Protein AF-A0A9X0CUS2-F1 (afdb_monomer)

Solvent-accessible surface area (backbone atoms only — not comparable to full-atom values): 5191 Å² total; per-residue (Å²): 139,84,83,80,81,76,80,80,75,80,77,75,59,68,82,80,76,56,94,77,85,84,69,72,46,42,51,72,32,61,52,59,67,72,46,92,63,90,76,56,60,68,61,53,49,51,51,52,56,58,50,62,72,68,70,61,52,32,44,46,50,53,70,92,67,57,88,75,90,57,81,75,51,77,66,39,100

pLDDT: mean 72.15, std 13.62, range [42.81, 88.81]

Foldseek 3Di:
DDDPPDPDDPPDDPVVVDPDDADAACCQPPVCVPDPDDDQLVVSVVVVVVVVVPPHQWYDHDPVSPPDPPPPVNTRD

Mean predicted aligned error: 12.43 Å

InterPro domains:
  IPR000891 Pyruvate carboxyltransferase [PF00682] (20-64)
  IPR013785 Aldolase-type TIM barrel [G3DSA:3.20.20.70] (17-73)
  IPR043594 HMG-CoA lyase [PTHR42738] (7-63)

Structure (mmCIF, N/CA/C/O backbone):
data_AF-A0A9X0CUS2-F1
#
_entry.id   AF-A0A9X0CUS2-F1
#
loop_
_atom_site.group_PDB
_atom_site.id
_atom_site.type_symbol
_atom_site.label_atom_id
_atom_site.label_alt_id
_atom_site.label_comp_id
_atom_site.label_asym_id
_atom_site.label_entity_id
_atom_site.label_seq_id
_atom_site.pdbx_PDB_ins_code
_atom_site.Cartn_x
_atom_site.Cartn_y
_atom_site.Cartn_z
_atom_site.occupancy
_atom_site.B_iso_or_equiv
_atom_site.auth_seq_id
_atom_site.auth_comp_id
_atom_site.auth_asym_id
_atom_site.auth_atom_id
_atom_site.pdbx_PDB_model_num
ATOM 1 N N . MET A 1 1 ? 10.088 21.088 54.688 1.00 42.81 1 MET A N 1
ATOM 2 C CA . MET A 1 1 ? 9.141 20.067 54.185 1.00 42.81 1 MET A CA 1
ATOM 3 C C . MET A 1 1 ? 8.444 20.613 52.944 1.00 42.81 1 MET A C 1
ATOM 5 O O . MET A 1 1 ? 7.529 21.412 53.085 1.00 42.81 1 MET A O 1
ATOM 9 N N . ILE A 1 2 ? 8.895 20.254 51.740 1.00 43.12 2 ILE A N 1
ATOM 10 C CA . ILE A 1 2 ? 8.231 20.656 50.489 1.00 43.12 2 ILE A CA 1
ATOM 11 C C . ILE A 1 2 ? 7.292 19.510 50.096 1.00 43.12 2 ILE A C 1
ATOM 13 O O . ILE A 1 2 ? 7.749 18.399 49.842 1.00 43.12 2 ILE A O 1
ATOM 17 N N . ARG A 1 3 ? 5.975 19.753 50.122 1.00 47.50 3 ARG A N 1
ATOM 18 C CA . ARG A 1 3 ? 4.963 18.796 49.652 1.00 47.50 3 ARG A CA 1
ATOM 19 C C . ARG A 1 3 ? 4.966 18.797 48.124 1.00 47.50 3 ARG A C 1
ATOM 21 O O . ARG A 1 3 ? 4.425 19.710 47.507 1.00 47.50 3 ARG A O 1
ATOM 28 N N . THR A 1 4 ? 5.570 17.785 47.515 1.00 51.03 4 THR A N 1
ATOM 29 C CA . THR A 1 4 ? 5.498 17.567 46.068 1.00 51.03 4 THR A CA 1
ATOM 30 C C . THR A 1 4 ? 4.076 17.138 45.702 1.00 51.03 4 THR A C 1
ATOM 32 O O . THR A 1 4 ? 3.666 16.011 45.969 1.00 51.03 4 THR A O 1
ATOM 35 N N . SER A 1 5 ? 3.297 18.057 45.131 1.00 60.28 5 SER A N 1
ATOM 36 C CA . SER A 1 5 ? 1.986 17.754 44.555 1.00 60.28 5 SER A CA 1
ATOM 37 C C . SER A 1 5 ? 2.187 16.963 43.263 1.00 60.28 5 SER A C 1
ATOM 39 O O . SER A 1 5 ? 2.554 17.521 42.227 1.00 60.28 5 SER A O 1
ATOM 41 N N . LEU A 1 6 ? 1.998 15.645 43.336 1.00 59.66 6 LEU A N 1
ATOM 42 C CA . LEU A 1 6 ? 1.953 14.780 42.163 1.00 59.66 6 LEU A CA 1
ATOM 43 C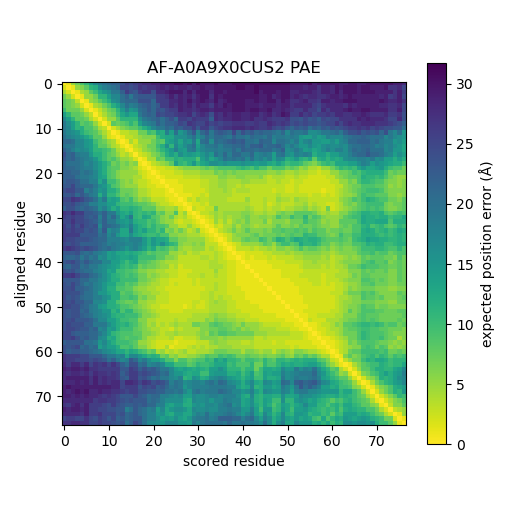 C . LEU A 1 6 ? 0.655 15.082 41.406 1.00 59.66 6 LEU A C 1
ATOM 45 O O . LEU A 1 6 ? -0.431 14.696 41.836 1.00 59.66 6 LEU A O 1
ATOM 49 N N . ARG A 1 7 ? 0.756 15.789 40.274 1.00 60.50 7 ARG A N 1
ATOM 50 C CA . ARG A 1 7 ? -0.355 15.909 39.324 1.00 60.50 7 ARG A CA 1
ATOM 51 C C . ARG A 1 7 ? -0.663 14.515 38.785 1.00 60.50 7 ARG A C 1
ATOM 53 O O . ARG A 1 7 ? 0.121 13.942 38.032 1.00 60.50 7 ARG A O 1
ATOM 60 N N . GLN A 1 8 ? -1.799 13.973 39.198 1.00 63.28 8 GLN A N 1
ATOM 61 C CA . GLN A 1 8 ? -2.308 12.687 38.748 1.00 63.28 8 GLN A CA 1
ATOM 62 C C . GLN A 1 8 ? -2.771 12.831 37.289 1.00 63.28 8 GLN A C 1
ATOM 64 O O . GLN A 1 8 ? -3.876 13.296 37.014 1.00 63.28 8 GLN A O 1
ATOM 69 N N . PHE A 1 9 ? -1.910 12.483 36.331 1.00 64.19 9 PHE A N 1
ATOM 70 C CA . PHE A 1 9 ? -2.332 12.322 34.943 1.00 64.19 9 PHE A CA 1
ATOM 71 C C . PHE A 1 9 ? -3.205 11.067 34.862 1.00 64.19 9 PHE A C 1
ATOM 73 O O . PHE A 1 9 ? -2.713 9.948 34.968 1.00 64.19 9 PHE A O 1
ATOM 80 N N . SER A 1 10 ? -4.517 11.258 34.719 1.00 69.62 10 SER A N 1
ATOM 81 C CA . SER A 1 10 ? -5.451 10.172 34.426 1.00 69.62 10 SER A CA 1
ATOM 82 C C . SER A 1 10 ? -5.148 9.635 33.025 1.00 69.62 10 SER A C 1
ATOM 84 O O . SER A 1 10 ? -5.528 10.233 32.018 1.00 69.62 10 SER A O 1
ATOM 86 N N . SER A 1 11 ? -4.409 8.530 32.950 1.00 70.31 11 SER A N 1
ATOM 87 C CA . SER A 1 11 ? -4.120 7.832 31.701 1.00 70.31 11 SER A CA 1
ATOM 88 C C . SER A 1 11 ? -5.348 7.029 31.276 1.00 70.31 11 SER A C 1
ATOM 90 O O . SER A 1 11 ? -5.496 5.851 31.597 1.00 70.31 11 SER A O 1
ATOM 92 N N . LYS A 1 12 ? -6.271 7.667 30.548 1.00 73.00 12 LYS A N 1
ATOM 93 C CA . LYS A 1 12 ? -7.332 6.918 29.864 1.00 73.00 12 LYS A CA 1
ATOM 94 C C . LYS A 1 12 ? -6.692 5.869 28.941 1.00 73.00 12 LYS A C 1
ATOM 96 O O . LYS A 1 12 ? -5.800 6.226 28.168 1.00 73.00 12 LYS A O 1
ATOM 101 N N . PRO A 1 13 ? -7.128 4.599 28.992 1.00 72.88 13 PRO A N 1
ATOM 102 C CA . PRO A 1 13 ? -6.605 3.571 28.106 1.00 72.88 13 PRO A CA 1
ATOM 103 C C . PRO A 1 13 ? -6.962 3.897 26.649 1.00 72.88 13 PRO A C 1
ATOM 105 O O . PRO A 1 13 ? -8.063 4.365 26.358 1.00 72.88 13 PRO A O 1
ATOM 108 N N . ILE A 1 14 ? -6.034 3.630 25.723 1.00 72.06 14 ILE A N 1
ATOM 109 C CA . ILE A 1 14 ? -6.171 3.918 24.278 1.00 72.06 14 ILE A CA 1
ATOM 110 C C . ILE A 1 14 ? -7.455 3.308 23.691 1.00 72.06 14 ILE A C 1
ATOM 112 O O . ILE A 1 14 ? -8.096 3.919 22.833 1.00 72.06 14 ILE A O 1
ATOM 116 N N . SER A 1 15 ? -7.888 2.160 24.222 1.00 71.69 15 SER A N 1
ATOM 117 C CA . SER A 1 15 ? -9.137 1.481 23.856 1.00 71.69 15 SER A CA 1
ATOM 118 C C . SER A 1 15 ? -10.401 2.327 24.063 1.00 71.69 15 SER A C 1
ATOM 120 O O . SER A 1 15 ? -11.411 2.074 23.415 1.00 71.69 15 SER A O 1
ATOM 122 N N . GLN A 1 16 ? -10.361 3.343 24.932 1.00 76.19 16 GLN A N 1
ATOM 123 C CA . GLN A 1 16 ? -11.479 4.260 25.190 1.00 76.19 16 GLN A CA 1
ATOM 124 C C . GLN A 1 16 ? -11.385 5.580 24.409 1.00 76.19 16 GLN A C 1
ATOM 126 O O . GLN A 1 16 ? -12.312 6.389 24.471 1.00 76.19 16 GLN A O 1
ATOM 131 N N . LEU A 1 17 ? -10.288 5.816 23.683 1.00 75.12 17 LEU A N 1
ATOM 132 C CA . LEU A 1 17 ? -10.051 7.055 22.933 1.00 75.12 17 LEU A CA 1
ATOM 133 C C . LEU A 1 17 ? -10.379 6.915 21.441 1.00 75.12 17 LEU A C 1
ATOM 135 O O . LEU A 1 17 ? -10.830 7.881 20.829 1.00 75.12 17 LEU A O 1
ATOM 139 N N . VAL A 1 18 ? -10.192 5.727 20.856 1.00 80.50 18 VAL A N 1
ATOM 140 C CA . VAL A 1 18 ? -10.303 5.520 19.403 1.00 80.50 18 VAL A CA 1
ATOM 141 C C . VAL A 1 18 ? -11.347 4.449 19.092 1.00 80.50 18 VAL A C 1
ATOM 143 O O . VAL A 1 18 ? -11.164 3.279 19.406 1.00 80.50 18 VAL A O 1
ATOM 146 N N . LYS A 1 19 ? -12.458 4.849 18.460 1.00 82.19 19 LYS A N 1
ATOM 147 C CA . LYS A 1 19 ? -13.579 3.949 18.113 1.00 82.19 19 LYS A CA 1
ATOM 148 C C . LYS A 1 19 ? -13.434 3.275 16.746 1.00 82.19 19 LYS A C 1
ATOM 150 O O . LYS A 1 19 ? -14.097 2.279 16.482 1.00 82.19 19 LYS A O 1
ATOM 155 N N . LYS A 1 20 ? -12.618 3.847 15.858 1.00 82.25 20 LYS A N 1
ATOM 156 C CA . LYS A 1 20 ? -12.392 3.363 14.493 1.00 82.25 20 LYS A CA 1
ATOM 157 C C . LYS A 1 20 ? -10.993 3.767 14.045 1.00 82.25 20 LYS A C 1
ATOM 159 O O . LYS A 1 20 ? -10.588 4.905 14.265 1.00 82.25 20 LYS A O 1
ATOM 164 N N . VAL A 1 21 ? -10.290 2.843 13.403 1.00 82.94 21 VAL A N 1
ATOM 165 C CA . VAL A 1 21 ? -8.977 3.073 12.794 1.00 82.94 21 VAL A CA 1
ATOM 166 C C . VAL A 1 21 ? -9.144 2.992 11.281 1.00 82.94 21 VAL A C 1
ATOM 168 O O . VAL A 1 21 ? -9.828 2.096 10.786 1.00 82.94 21 VAL A O 1
ATOM 171 N N . LYS A 1 22 ? -8.557 3.944 10.551 1.00 84.81 22 LYS A N 1
ATOM 172 C CA . LYS A 1 22 ? -8.435 3.883 9.091 1.00 84.81 22 LYS A CA 1
ATOM 173 C C . LYS A 1 22 ? -7.014 3.442 8.764 1.00 84.81 22 LYS A C 1
ATOM 175 O O . LYS A 1 22 ? -6.069 4.104 9.180 1.00 84.81 22 LYS A O 1
ATOM 180 N N . ILE A 1 23 ? -6.886 2.345 8.028 1.00 85.06 23 ILE A N 1
ATOM 181 C CA . ILE A 1 23 ? -5.609 1.898 7.472 1.00 85.06 23 ILE A CA 1
ATOM 182 C C . ILE A 1 23 ? -5.492 2.508 6.073 1.00 85.06 23 ILE A C 1
ATOM 184 O O . ILE A 1 23 ? -6.435 2.422 5.284 1.00 85.06 23 ILE A O 1
ATOM 188 N N . VAL A 1 24 ? -4.370 3.175 5.812 1.00 87.94 24 VAL A N 1
ATOM 189 C CA . VAL A 1 24 ? -4.045 3.786 4.519 1.00 87.94 24 VAL A CA 1
ATOM 190 C C . VAL A 1 24 ? -2.718 3.208 4.062 1.00 87.94 24 VAL A C 1
ATOM 192 O O . VAL A 1 24 ? -1.705 3.39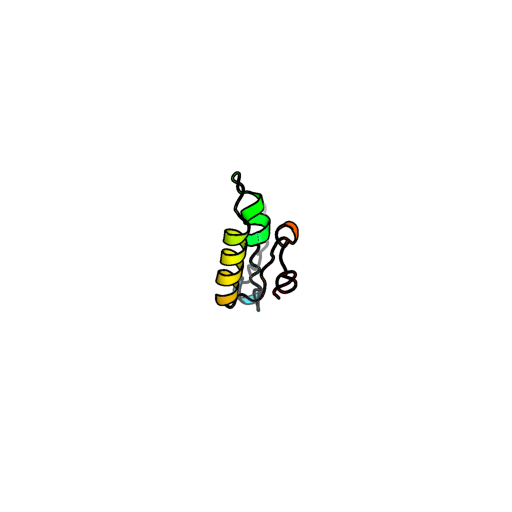8 4.733 1.00 87.94 24 VAL A O 1
ATOM 195 N N . GLU A 1 25 ? -2.739 2.487 2.947 1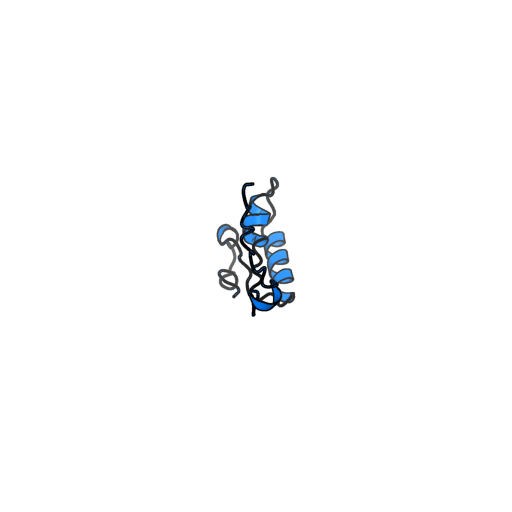.00 88.81 25 GLU A N 1
ATOM 196 C CA . GLU A 1 25 ? -1.540 1.908 2.353 1.00 88.81 25 GLU A CA 1
ATOM 197 C C . GLU A 1 25 ? -0.881 2.920 1.416 1.00 88.81 25 GLU A C 1
ATOM 199 O O . GLU A 1 25 ? -1.507 3.401 0.473 1.00 88.81 25 GLU A O 1
ATOM 204 N N . VAL A 1 26 ? 0.384 3.245 1.680 1.00 87.94 26 VAL A N 1
ATOM 205 C CA . VAL A 1 26 ? 1.157 4.258 0.937 1.00 87.94 26 VAL A CA 1
ATOM 206 C C . VAL A 1 26 ? 2.423 3.683 0.296 1.00 87.94 26 VAL A C 1
ATOM 208 O O . VAL A 1 26 ? 3.157 4.403 -0.379 1.00 87.94 26 VAL A O 1
ATOM 211 N N . GLY A 1 27 ? 2.690 2.384 0.455 1.00 85.50 27 GLY A N 1
ATOM 212 C CA . GLY A 1 27 ? 3.817 1.666 -0.139 1.00 85.50 27 GLY A CA 1
ATOM 213 C C . GLY A 1 27 ? 3.927 1.802 -1.664 1.00 85.50 27 GLY A C 1
ATOM 214 O O . GLY A 1 27 ? 5.035 2.051 -2.149 1.00 85.50 27 GLY A O 1
ATOM 215 N N . PRO A 1 28 ? 2.824 1.745 -2.442 1.00 82.38 28 PRO A N 1
ATOM 216 C CA . PRO A 1 28 ? 2.863 1.975 -3.891 1.00 82.38 28 PRO A CA 1
ATOM 217 C C . PRO A 1 28 ? 3.311 3.386 -4.296 1.00 82.38 28 PRO A C 1
ATOM 219 O O . PRO A 1 28 ? 3.755 3.594 -5.428 1.00 82.38 28 PRO A O 1
ATOM 222 N N . ARG A 1 29 ? 3.196 4.362 -3.390 1.00 81.81 29 ARG A N 1
ATOM 223 C CA . ARG A 1 29 ? 3.626 5.745 -3.595 1.00 81.81 29 ARG A CA 1
ATOM 224 C C . ARG A 1 29 ? 4.992 5.998 -2.961 1.00 81.81 29 ARG A C 1
ATOM 226 O O . ARG A 1 29 ? 5.969 6.128 -3.692 1.00 81.81 29 ARG A O 1
ATOM 233 N N . ASP A 1 30 ? 5.054 6.076 -1.636 1.00 76.38 30 ASP A N 1
ATOM 234 C CA . ASP A 1 30 ? 6.238 6.524 -0.894 1.00 76.38 30 ASP A CA 1
ATOM 235 C C . ASP A 1 30 ? 7.264 5.392 -0.739 1.00 76.38 30 ASP A C 1
ATOM 237 O O . ASP A 1 30 ? 8.470 5.623 -0.804 1.00 76.38 30 ASP A O 1
ATOM 241 N N . GLY A 1 31 ? 6.797 4.144 -0.612 1.00 79.56 31 GLY A N 1
ATOM 242 C CA . GLY A 1 31 ? 7.675 2.975 -0.511 1.00 79.56 31 GLY A CA 1
ATOM 243 C C . GLY A 1 31 ? 8.538 2.791 -1.761 1.00 79.56 31 GLY A C 1
ATOM 244 O O . GLY A 1 31 ? 9.753 2.644 -1.664 1.00 79.56 31 GLY A O 1
ATOM 245 N N . LEU A 1 32 ? 7.928 2.883 -2.946 1.00 78.12 32 LEU A N 1
ATOM 246 C CA . LEU A 1 32 ? 8.634 2.747 -4.225 1.00 78.12 32 LEU A CA 1
ATOM 247 C C . LEU A 1 32 ? 9.454 3.981 -4.626 1.00 78.12 32 LEU A C 1
ATOM 249 O O . LEU A 1 32 ? 10.321 3.863 -5.490 1.00 78.12 32 LEU A O 1
ATOM 253 N N . GLN A 1 33 ? 9.195 5.151 -4.036 1.00 69.50 33 GLN A N 1
ATOM 254 C CA . GLN A 1 33 ? 10.023 6.346 -4.242 1.00 69.50 33 GLN A CA 1
ATOM 255 C C . GLN A 1 33 ? 11.381 6.244 -3.539 1.00 69.50 33 GLN A C 1
ATOM 257 O O . GLN A 1 33 ? 12.353 6.816 -4.024 1.00 69.50 33 GLN A O 1
ATOM 262 N N . ASN A 1 34 ? 11.454 5.502 -2.432 1.00 73.75 34 ASN A N 1
ATOM 263 C CA . ASN A 1 34 ? 12.688 5.320 -1.665 1.00 73.75 34 ASN A CA 1
ATOM 264 C C . ASN A 1 34 ? 13.579 4.184 -2.191 1.00 73.75 34 ASN A C 1
ATOM 266 O O . ASN A 1 34 ? 14.688 3.993 -1.690 1.00 73.75 34 ASN A O 1
ATOM 270 N N . GLU A 1 35 ? 13.126 3.434 -3.197 1.00 77.62 35 GLU A N 1
ATOM 271 C CA . GLU A 1 35 ? 13.919 2.366 -3.796 1.00 77.62 35 GLU A CA 1
ATOM 272 C C . GLU A 1 35 ? 14.963 2.952 -4.755 1.00 77.62 35 GLU A C 1
ATOM 274 O O . GLU A 1 35 ? 14.651 3.716 -5.668 1.00 77.62 35 GLU A O 1
ATOM 279 N N . THR A 1 36 ? 16.230 2.579 -4.565 1.00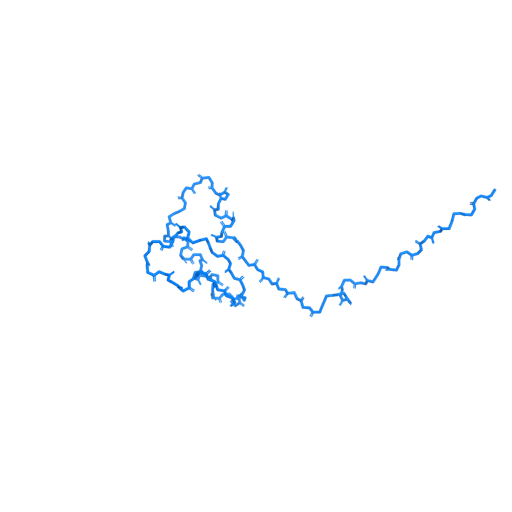 74.62 36 THR A N 1
ATOM 280 C CA . THR A 1 36 ? 17.335 3.105 -5.388 1.00 74.62 36 THR A CA 1
ATOM 281 C C . THR A 1 36 ? 17.288 2.550 -6.814 1.00 74.62 36 THR A C 1
ATOM 283 O O . THR A 1 36 ? 17.811 3.153 -7.751 1.00 74.62 36 THR A O 1
ATOM 286 N N . ARG A 1 37 ? 16.669 1.378 -6.995 1.00 80.25 37 ARG A N 1
ATOM 287 C CA . ARG A 1 37 ? 16.499 0.729 -8.296 1.00 80.25 37 ARG A CA 1
ATOM 288 C C . ARG A 1 37 ? 15.206 1.183 -8.963 1.00 80.25 37 ARG A C 1
ATOM 290 O O . ARG A 1 37 ? 14.145 1.226 -8.348 1.00 80.25 37 ARG A O 1
ATOM 297 N N . ILE A 1 38 ? 15.275 1.427 -10.271 1.00 78.44 38 ILE A N 1
ATOM 298 C CA . ILE A 1 38 ? 14.081 1.697 -11.073 1.00 78.44 38 ILE A CA 1
ATOM 299 C C . ILE A 1 38 ? 13.229 0.427 -11.112 1.00 78.44 38 ILE A C 1
ATOM 301 O O . ILE A 1 38 ? 13.568 -0.550 -11.777 1.00 78.44 38 ILE A O 1
ATOM 305 N N . VAL A 1 39 ? 12.104 0.452 -10.402 1.00 80.50 39 VAL A N 1
ATOM 306 C CA . VAL A 1 39 ? 11.116 -0.627 -10.454 1.00 80.50 39 VAL A CA 1
ATOM 307 C C . VAL A 1 39 ? 10.300 -0.496 -11.753 1.00 80.50 39 VAL A C 1
ATOM 309 O O . VAL A 1 39 ? 9.744 0.586 -11.996 1.00 80.50 39 VAL A O 1
ATOM 312 N N . PRO A 1 40 ? 10.203 -1.556 -12.583 1.00 83.81 40 PRO A N 1
ATOM 313 C CA . PRO A 1 40 ? 9.400 -1.552 -13.806 1.00 83.81 40 PRO A CA 1
ATOM 314 C C . PRO A 1 40 ? 7.921 -1.279 -13.529 1.00 83.81 40 PRO A C 1
ATOM 316 O O . PRO A 1 40 ? 7.401 -1.675 -12.486 1.00 83.81 40 PRO A O 1
ATOM 319 N N . ALA A 1 41 ? 7.227 -0.652 -14.479 1.00 79.19 41 ALA A N 1
ATOM 320 C CA . ALA A 1 41 ? 5.809 -0.317 -14.335 1.00 79.19 41 ALA A CA 1
ATOM 321 C C . ALA A 1 41 ? 4.932 -1.554 -14.071 1.00 79.19 41 ALA A C 1
ATOM 323 O O . ALA A 1 41 ? 4.088 -1.520 -13.182 1.00 79.19 41 ALA A O 1
ATOM 324 N N . GLU A 1 42 ? 5.189 -2.669 -14.760 1.00 82.06 42 GLU A N 1
ATOM 325 C CA . GLU A 1 42 ? 4.443 -3.925 -14.587 1.00 82.06 42 GLU A CA 1
ATOM 326 C C . GLU A 1 42 ? 4.483 -4.448 -13.147 1.00 82.06 42 GLU A C 1
ATOM 328 O O . GLU A 1 42 ? 3.473 -4.902 -12.616 1.00 82.06 42 GLU A O 1
ATOM 333 N N . THR A 1 43 ? 5.637 -4.348 -12.484 1.00 84.38 43 THR A N 1
ATOM 334 C CA . THR A 1 43 ? 5.791 -4.775 -11.089 1.00 84.38 43 THR A CA 1
ATOM 335 C C . THR A 1 43 ? 4.986 -3.885 -10.144 1.00 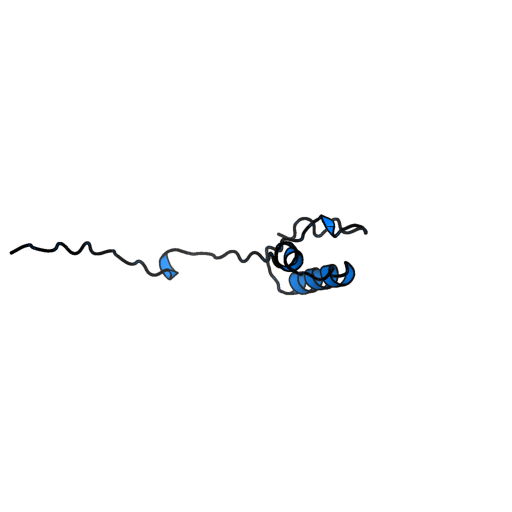84.38 43 THR A C 1
ATOM 337 O O . THR A 1 43 ? 4.401 -4.380 -9.185 1.00 84.38 43 THR A O 1
ATOM 340 N N . LYS A 1 44 ? 4.907 -2.580 -10.428 1.00 79.56 44 LYS A N 1
ATOM 341 C CA . LYS A 1 44 ? 4.100 -1.636 -9.636 1.00 79.56 44 LYS A CA 1
ATOM 342 C C . LYS A 1 44 ? 2.610 -1.900 -9.799 1.00 79.56 44 LYS A C 1
ATOM 344 O O . LYS A 1 44 ? 1.879 -1.842 -8.819 1.00 79.56 44 LYS A O 1
ATOM 349 N N . ILE A 1 45 ?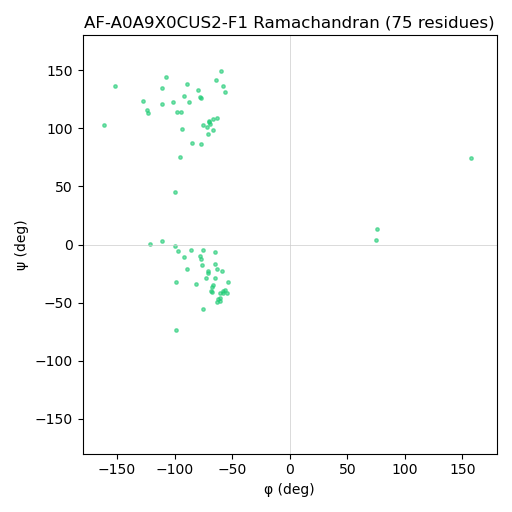 2.179 -2.222 -11.017 1.00 81.69 45 ILE A N 1
ATOM 350 C CA . ILE A 1 45 ? 0.786 -2.579 -11.310 1.00 81.69 45 ILE A CA 1
ATOM 351 C C . ILE A 1 45 ? 0.411 -3.855 -10.553 1.00 81.69 45 ILE A C 1
ATOM 353 O O . ILE A 1 45 ? -0.554 -3.839 -9.798 1.00 81.69 45 ILE A O 1
ATOM 357 N N . LYS A 1 46 ? 1.239 -4.906 -10.637 1.00 85.88 46 LYS A N 1
ATOM 358 C CA . LYS A 1 46 ? 1.017 -6.152 -9.882 1.00 85.88 46 LYS A CA 1
ATOM 359 C C . LYS A 1 46 ? 0.920 -5.916 -8.376 1.00 85.88 46 LYS A C 1
ATOM 361 O O . LYS A 1 46 ? 0.084 -6.527 -7.724 1.00 85.88 46 LYS A O 1
ATOM 366 N N . LEU A 1 47 ? 1.745 -5.023 -7.824 1.00 86.06 47 LEU A N 1
ATOM 367 C CA . LEU A 1 47 ? 1.668 -4.655 -6.410 1.00 86.06 47 LEU A CA 1
ATOM 368 C C . LEU A 1 47 ? 0.302 -4.044 -6.057 1.00 86.06 47 LEU A C 1
ATOM 370 O O . LEU A 1 47 ? -0.292 -4.428 -5.055 1.00 86.06 47 LEU A O 1
ATOM 374 N N . ILE A 1 48 ? -0.203 -3.113 -6.868 1.00 83.75 48 ILE A N 1
ATOM 375 C CA . ILE A 1 48 ? -1.504 -2.464 -6.638 1.00 83.75 48 ILE A CA 1
ATOM 376 C C . ILE A 1 48 ? -2.658 -3.461 -6.799 1.00 83.75 48 ILE A C 1
ATOM 378 O O . ILE A 1 48 ? -3.580 -3.449 -5.983 1.00 83.75 48 ILE A O 1
ATOM 382 N N . ASP A 1 49 ? -2.598 -4.340 -7.801 1.00 85.88 49 ASP A N 1
ATOM 383 C CA . ASP A 1 49 ? -3.609 -5.382 -8.013 1.00 85.88 49 ASP A CA 1
ATOM 384 C C . ASP A 1 49 ? -3.675 -6.317 -6.797 1.00 85.88 49 ASP A C 1
ATOM 386 O O . ASP A 1 49 ? -4.740 -6.505 -6.212 1.00 85.88 49 ASP A O 1
ATOM 390 N N . MET A 1 50 ? -2.518 -6.796 -6.326 1.00 88.44 50 MET A N 1
ATOM 391 C CA . MET A 1 50 ? -2.436 -7.627 -5.123 1.00 88.44 50 MET 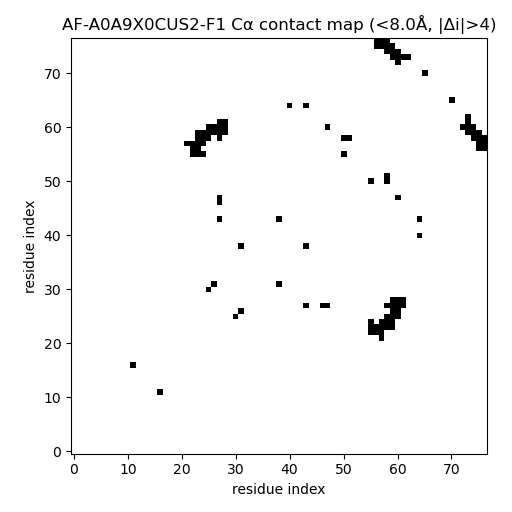A CA 1
ATOM 392 C C . MET A 1 50 ? -2.963 -6.905 -3.878 1.00 88.44 50 MET A C 1
ATOM 394 O O . MET A 1 50 ? -3.668 -7.506 -3.073 1.00 88.44 50 MET A O 1
ATOM 398 N N . LEU A 1 51 ? -2.642 -5.618 -3.701 1.00 86.38 51 LEU A N 1
ATOM 399 C CA . LEU A 1 51 ? -3.132 -4.833 -2.563 1.00 86.38 51 LEU A CA 1
ATOM 400 C C . LEU A 1 51 ? -4.648 -4.629 -2.620 1.00 86.38 51 LEU A C 1
ATOM 402 O O . LEU A 1 51 ? -5.304 -4.652 -1.579 1.00 86.38 51 LEU A O 1
ATOM 406 N N . SER A 1 52 ? -5.216 -4.485 -3.815 1.00 83.62 52 SER A N 1
ATOM 407 C CA . SER A 1 52 ? -6.660 -4.318 -4.007 1.00 83.62 52 SER A CA 1
ATOM 408 C C . SER A 1 52 ? -7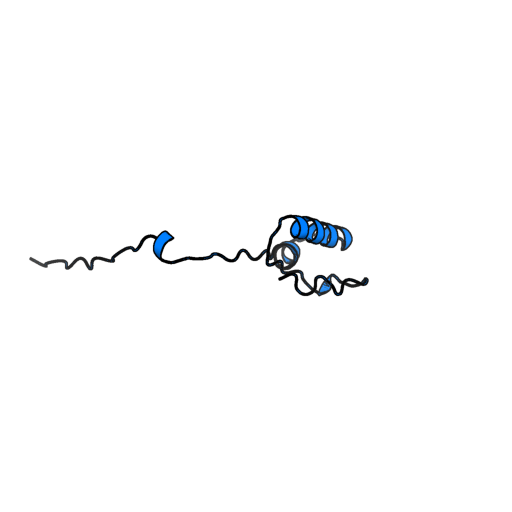.452 -5.559 -3.576 1.00 83.62 52 SER A C 1
ATOM 410 O O . SER A 1 52 ? -8.580 -5.443 -3.103 1.00 83.62 52 SER A O 1
ATOM 412 N N . GLU A 1 53 ? -6.851 -6.747 -3.661 1.00 87.50 53 GLU A N 1
ATOM 413 C CA . GLU A 1 53 ? -7.460 -8.012 -3.228 1.00 87.50 53 GLU A CA 1
ATOM 414 C C . GLU A 1 53 ? -7.457 -8.207 -1.699 1.00 87.50 53 GLU A C 1
ATOM 416 O O . GLU A 1 53 ? -8.166 -9.068 -1.180 1.00 87.50 53 GLU A O 1
ATOM 421 N N . THR A 1 54 ? -6.707 -7.396 -0.945 1.00 86.38 54 THR A N 1
ATOM 422 C CA . THR A 1 54 ? -6.572 -7.551 0.519 1.00 86.38 54 THR A CA 1
ATOM 423 C C . THR A 1 54 ? -7.768 -7.034 1.325 1.00 86.38 54 THR A C 1
ATOM 425 O O . THR A 1 54 ? -7.840 -7.254 2.535 1.00 86.38 54 THR A O 1
ATOM 428 N N . GLY A 1 55 ? -8.704 -6.325 0.685 1.00 84.06 55 GLY A N 1
ATOM 429 C CA . GLY A 1 55 ? -9.829 -5.675 1.364 1.00 84.06 55 GLY A CA 1
ATOM 430 C C . GLY A 1 55 ? -9.452 -4.389 2.109 1.00 84.06 55 GLY A C 1
ATOM 431 O O . GLY A 1 55 ? -10.245 -3.885 2.911 1.00 84.06 55 GLY A O 1
ATOM 432 N N . LEU A 1 56 ? -8.256 -3.844 1.856 1.00 84.00 56 LEU A N 1
ATOM 433 C CA . LEU A 1 56 ? -7.905 -2.489 2.263 1.00 84.00 56 LEU A CA 1
ATOM 434 C C . LEU A 1 56 ? -8.890 -1.496 1.650 1.00 84.00 56 LEU A C 1
ATOM 436 O O . LEU A 1 56 ? -9.235 -1.582 0.477 1.00 84.00 56 LEU A O 1
ATOM 440 N N . GLN A 1 57 ? -9.326 -0.542 2.467 1.00 80.88 57 GLN A N 1
ATOM 441 C CA . GLN A 1 57 ? -10.196 0.528 1.994 1.00 80.88 57 GLN A CA 1
ATOM 442 C C . GLN A 1 57 ? -9.349 1.523 1.196 1.00 80.88 57 GLN A C 1
ATOM 444 O O . GLN A 1 57 ? -9.556 1.714 0.013 1.00 80.88 57 GLN A O 1
ATOM 449 N N . SER A 1 58 ? -8.281 2.056 1.790 1.00 82.50 58 SER A N 1
ATOM 450 C CA . SER A 1 58 ? -7.533 3.161 1.189 1.00 82.50 58 SER A CA 1
ATOM 451 C C . SER A 1 58 ? -6.147 2.721 0.719 1.00 82.50 58 SER A C 1
ATOM 453 O O . SER A 1 58 ? -5.326 2.320 1.548 1.00 82.50 58 SER A O 1
ATOM 455 N N . ILE A 1 59 ? -5.864 2.872 -0.578 1.00 83.25 59 ILE A N 1
ATOM 456 C CA . ILE A 1 59 ? -4.535 2.655 -1.176 1.00 83.25 59 ILE A CA 1
ATOM 457 C C . ILE A 1 59 ? -4.142 3.901 -1.980 1.00 83.25 59 ILE A C 1
ATOM 459 O O . ILE A 1 59 ? -4.855 4.319 -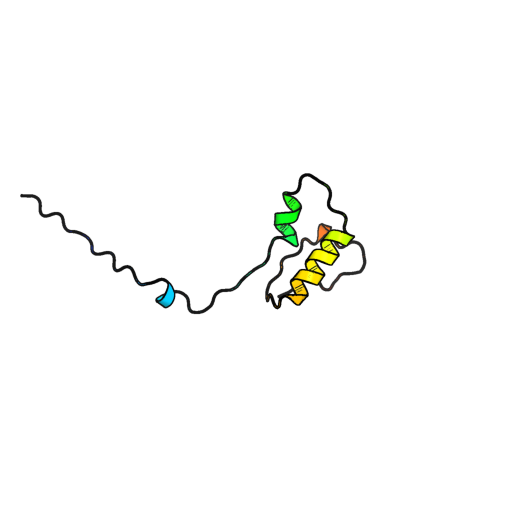2.894 1.00 83.25 59 ILE A O 1
ATOM 463 N N . GLU A 1 60 ? -2.993 4.494 -1.660 1.00 82.38 60 GLU A N 1
ATOM 464 C CA . GLU A 1 60 ? -2.429 5.627 -2.392 1.00 82.38 60 GLU A CA 1
ATOM 465 C C . GLU A 1 60 ? -1.367 5.155 -3.391 1.00 82.38 60 GLU A C 1
ATOM 467 O O . GLU A 1 60 ? -0.287 4.691 -3.018 1.00 82.38 60 GLU A O 1
ATOM 472 N N . ALA A 1 61 ? -1.660 5.316 -4.682 1.00 77.19 61 ALA A N 1
ATOM 473 C CA . ALA A 1 61 ? -0.727 5.055 -5.772 1.00 77.19 61 ALA A CA 1
ATOM 474 C C . ALA A 1 61 ? -0.237 6.366 -6.403 1.00 77.19 61 ALA A C 1
ATOM 476 O O . ALA A 1 61 ? -0.984 7.338 -6.523 1.00 77.19 61 ALA A O 1
ATOM 477 N N . ASN A 1 62 ? 1.029 6.404 -6.830 1.00 68.38 62 ASN A N 1
ATOM 478 C CA . ASN A 1 62 ? 1.580 7.583 -7.496 1.00 68.38 62 ASN A CA 1
ATOM 479 C C . ASN A 1 62 ? 1.157 7.637 -8.976 1.00 68.38 62 ASN A C 1
ATOM 481 O O . ASN A 1 62 ? 1.302 6.659 -9.711 1.00 68.38 62 ASN A O 1
ATOM 485 N N . SER A 1 63 ? 0.691 8.803 -9.431 1.00 61.41 63 SER A N 1
ATOM 486 C CA . SER A 1 63 ? 0.136 8.994 -10.783 1.00 61.41 63 SER A CA 1
ATOM 487 C C . SER A 1 63 ? 1.200 8.949 -11.893 1.00 61.41 63 SER A C 1
ATOM 489 O O . SER A 1 63 ? 0.912 8.590 -13.034 1.00 61.41 63 SER A O 1
ATOM 491 N N . SER A 1 64 ? 2.469 9.212 -11.560 1.00 57.66 64 SER A N 1
ATOM 492 C CA . SER A 1 64 ? 3.581 9.224 -12.524 1.00 57.66 64 SER A CA 1
ATOM 493 C C . SER A 1 64 ? 3.898 7.863 -13.167 1.00 57.66 64 SER A C 1
ATOM 495 O O . SER A 1 64 ? 4.707 7.810 -14.091 1.00 57.66 64 SER A O 1
ATOM 497 N N . PHE A 1 65 ? 3.262 6.771 -12.722 1.00 54.09 65 PHE A N 1
ATOM 498 C CA . PHE A 1 65 ? 3.443 5.416 -13.262 1.00 54.09 65 PHE A CA 1
ATOM 499 C C . PHE A 1 65 ? 2.345 4.977 -14.248 1.00 54.09 65 PHE A C 1
ATOM 501 O O . PHE A 1 65 ? 2.424 3.875 -14.787 1.00 54.09 65 PHE A O 1
ATOM 508 N N . LEU A 1 66 ? 1.341 5.822 -14.511 1.00 54.00 66 LEU A N 1
ATOM 509 C CA . LEU A 1 66 ? 0.129 5.471 -15.263 1.00 54.00 66 LEU A CA 1
ATOM 510 C C . LEU A 1 66 ? 0.168 5.925 -16.736 1.00 54.00 66 LEU A C 1
ATOM 512 O O . LEU A 1 66 ? -0.813 6.448 -17.260 1.00 54.00 66 LEU A O 1
ATOM 516 N N . GLN A 1 67 ? 1.276 5.712 -17.449 1.00 50.50 67 GLN A N 1
ATOM 517 C CA . GLN A 1 67 ? 1.238 5.721 -18.918 1.00 50.50 67 GLN A CA 1
ATOM 518 C C . GLN A 1 67 ? 0.816 4.325 -19.383 1.00 50.50 67 GLN A C 1
ATOM 520 O O . GLN A 1 67 ? 1.687 3.480 -19.527 1.00 50.50 67 GLN A O 1
ATOM 525 N N . ASN A 1 68 ? -0.498 4.064 -19.487 1.00 48.38 68 ASN A N 1
ATOM 526 C CA . ASN A 1 68 ? -1.167 2.998 -20.275 1.00 48.38 68 ASN A CA 1
ATOM 527 C C . ASN A 1 68 ? -2.571 2.684 -19.701 1.00 48.38 68 ASN A C 1
ATOM 529 O O . ASN A 1 68 ? -2.781 1.663 -19.054 1.00 48.38 68 ASN A O 1
ATOM 533 N N . GLY A 1 69 ? -3.556 3.564 -19.920 1.00 50.59 69 GLY A N 1
ATOM 534 C CA . GLY A 1 69 ? -4.985 3.211 -19.792 1.00 50.59 69 GLY A CA 1
ATOM 535 C C . GLY A 1 69 ? -5.576 3.051 -18.380 1.00 50.59 69 GLY A C 1
ATOM 536 O O . GLY A 1 69 ? -6.761 2.744 -18.255 1.00 50.59 69 GLY A O 1
ATOM 537 N N . PHE A 1 70 ? -4.822 3.299 -17.309 1.00 52.38 70 PHE A N 1
ATOM 538 C CA . PHE A 1 70 ? -5.289 3.091 -15.933 1.00 52.38 70 PHE A CA 1
ATOM 539 C C . PHE A 1 70 ? -5.854 4.360 -15.278 1.00 52.38 70 PHE A C 1
ATOM 541 O O . PHE A 1 70 ? -5.262 4.947 -14.380 1.00 52.38 70 PHE A O 1
ATOM 548 N N . HIS A 1 71 ? -7.066 4.756 -15.673 1.00 52.06 71 HIS A N 1
ATOM 549 C CA . HIS A 1 71 ? -7.836 5.799 -14.971 1.00 52.06 71 HIS A CA 1
ATOM 550 C C . HIS A 1 71 ? -8.471 5.317 -13.646 1.00 52.06 71 HIS A C 1
ATOM 552 O O . HIS A 1 71 ? -9.068 6.116 -12.929 1.00 52.06 71 HIS A O 1
ATOM 558 N N . ARG A 1 72 ? -8.367 4.022 -13.303 1.00 52.03 72 ARG A N 1
ATOM 559 C CA . ARG A 1 72 ? -9.092 3.407 -12.169 1.00 52.03 72 ARG A CA 1
ATOM 560 C C . ARG A 1 72 ? -8.339 3.411 -10.835 1.00 52.03 72 ARG A C 1
ATOM 562 O O . ARG A 1 72 ? -8.951 3.131 -9.815 1.00 52.03 72 ARG A O 1
ATOM 569 N N . TYR A 1 73 ? -7.046 3.741 -10.835 1.00 52.69 73 TYR A N 1
ATOM 570 C CA . TYR A 1 73 ? -6.194 3.671 -9.637 1.00 52.69 73 TYR A CA 1
ATOM 571 C C . TYR A 1 73 ? -5.749 5.035 -9.102 1.00 52.69 73 TYR A C 1
ATOM 573 O O . TYR A 1 73 ? -5.009 5.098 -8.126 1.00 52.69 73 TYR A O 1
ATOM 581 N N . CYS A 1 74 ? -6.205 6.137 -9.712 1.00 51.28 74 CYS A N 1
ATOM 582 C CA . CYS A 1 74 ? -5.853 7.489 -9.269 1.00 51.28 74 CYS A CA 1
ATOM 583 C C . CYS A 1 74 ? -6.402 7.815 -7.863 1.00 51.28 74 CYS A C 1
ATOM 585 O O . CYS A 1 74 ? -5.951 8.767 -7.237 1.00 51.28 74 CYS A O 1
ATOM 587 N N . THR A 1 75 ? -7.369 7.040 -7.368 1.00 54.00 75 THR A N 1
ATOM 588 C CA . THR A 1 75 ? -7.828 7.015 -5.972 1.00 54.00 75 THR A CA 1
ATOM 589 C C . THR A 1 75 ? -8.588 5.707 -5.756 1.00 54.00 75 THR A C 1
ATOM 591 O O . THR A 1 75 ? -9.723 5.579 -6.204 1.00 54.00 75 THR A O 1
ATOM 594 N N . VAL A 1 76 ? -7.976 4.716 -5.104 1.00 52.47 76 VAL A N 1
ATOM 595 C CA . VAL A 1 76 ? -8.738 3.577 -4.566 1.00 52.47 76 VAL A CA 1
ATOM 596 C C . VAL A 1 76 ? -9.059 3.925 -3.109 1.00 52.47 76 VAL A C 1
ATOM 598 O O . VAL A 1 76 ? -8.175 3.897 -2.250 1.00 52.47 76 VAL A O 1
ATOM 601 N N . THR A 1 77 ? -10.287 4.405 -2.878 1.00 50.81 77 THR A N 1
ATOM 602 C CA . THR A 1 77 ? -10.866 4.709 -1.549 1.00 50.81 77 THR A CA 1
ATOM 603 C C . THR A 1 77 ? -11.489 3.514 -0.870 1.00 50.81 77 THR A C 1
ATOM 605 O O . THR A 1 77 ? -12.129 2.730 -1.609 1.00 50.81 77 THR A O 1
#

Secondary structure (DSSP, 8-state):
-------------GGGT-S----EE-IIIIIHHS-SS---HHHHHHHHHHHHTTT-SEE---GGG--SS-TTSS-B-

Organism: NCBI:txid174260

Sequence (77 aa):
MIRTSLRQFSSKPISQLVKKVKIVEVGPRDGLQNETRIVPAETKIKLIDMLSETGLQSIEANSSFLQNGFHRYCTVT

Radius of gyration: 21.55 Å; Cα contacts (8 Å, |Δi|>4): 55; chains: 1; bounding box: 31×29×74 Å